Protein AF-A0A942LZN8-F1 (afdb_monomer)

Secondary structure (DSSP, 8-state)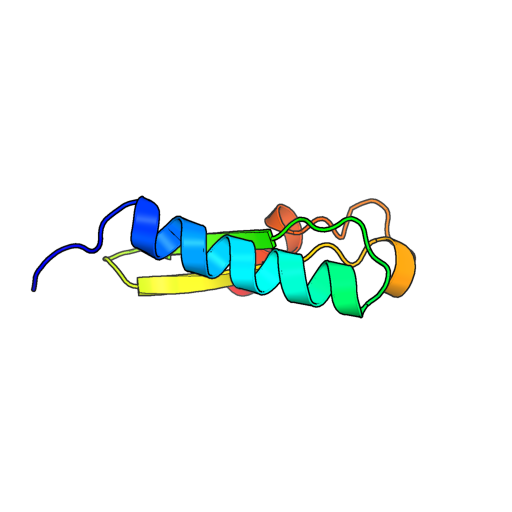:
-PPPPHHHHHHHHHHHHHHHHHTTS---EEEEEETTEEEEEEE--HHHHT-TT--HHHHHHHTT-

Radius of gyration: 12.06 Å; Cα contacts (8 Å, |Δi|>4): 129; chains: 1; bounding box: 23×19×38 Å

pLDDT: mean 96.04, std 8.06, range [51.75, 98.81]

Nearest PDB structures (foldseek):
  8e2r-assembly1_B  TM=9.789E-01  e=2.588E-06  Escherichia coli
  6vpc-assembly1_F  TM=9.917E-01  e=2.259E-06  Escherichia coli
  8e2q-assembly2_C  TM=9.678E-01  e=2.588E-06  Escherichia coli
  8e2r-assembly1_A  TM=9.941E-01  e=5.112E-06  Escherichia coli
  1z3a-assembly1_B  TM=9.502E-01  e=1.010E-05  Escherichia coli

Foldseek 3Di:
DDQDDPVVQVVLQQVLLVVCVVVVHRSGKDFDDDPSDTQFIFDACCPVVVNVPSHRVVRRVVSND

Mean predicted aligned error: 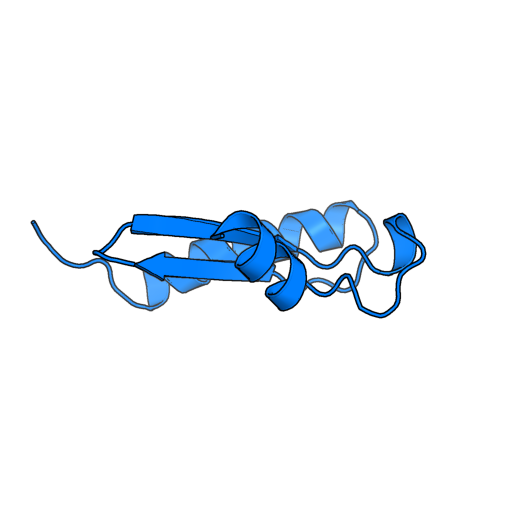2.84 Å

Sequence (65 aa):
MKSQTHEFWMQQALAQAGRAFEANEVPVGAVVVQDNKIIGRGHNQTETLQDPTAHAEIIALSAAA

Solvent-accessible surface area (backbone atoms only — not comparable to full-atom values): 3492 Å² total; per-residue (Å²): 132,83,77,77,55,70,67,62,55,48,53,55,13,50,55,27,10,50,51,9,44,77,70,76,34,66,64,37,35,23,64,36,73,55,96,86,37,78,55,13,58,17,33,23,35,33,76,84,67,73,31,95,69,35,38,12,61,53,41,7,52,64,55,50,110

Structure (mmCIF, N/CA/C/O backbone):
data_AF-A0A942LZN8-F1
#
_entry.id   AF-A0A942LZN8-F1
#
loop_
_atom_site.group_PDB
_atom_site.id
_atom_site.type_symbol
_atom_site.label_atom_id
_atom_site.label_alt_id
_atom_site.label_comp_id
_atom_site.label_asym_id
_atom_site.label_entity_id
_atom_site.label_seq_id
_atom_site.pdbx_PDB_ins_code
_atom_site.Cartn_x
_atom_site.Cartn_y
_atom_site.Cartn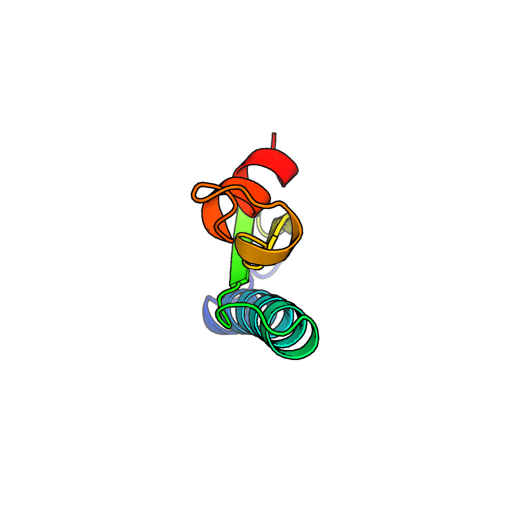_z
_atom_site.occupancy
_atom_site.B_iso_or_equiv
_atom_site.auth_seq_id
_atom_site.auth_comp_id
_atom_site.auth_asym_id
_atom_site.auth_atom_id
_atom_site.pdbx_PDB_model_num
ATOM 1 N N . MET A 1 1 ? -14.713 -2.123 22.411 1.00 51.75 1 MET A N 1
ATOM 2 C CA . MET A 1 1 ? -13.879 -2.679 21.321 1.00 51.75 1 MET A CA 1
ATOM 3 C C . MET A 1 1 ? -12.427 -2.372 21.647 1.00 51.75 1 MET A C 1
ATOM 5 O O . MET A 1 1 ? -12.168 -1.259 22.078 1.00 51.75 1 MET A O 1
ATOM 9 N N . LYS A 1 2 ? -11.510 -3.342 21.546 1.00 60.88 2 LYS A N 1
ATOM 10 C CA . LYS A 1 2 ? -10.076 -3.074 21.743 1.00 60.88 2 LYS A CA 1
ATOM 11 C C . LYS A 1 2 ? -9.513 -2.457 20.463 1.00 60.88 2 LYS A C 1
ATOM 13 O O . LYS A 1 2 ? -9.740 -3.008 19.385 1.00 60.88 2 LYS A O 1
ATOM 18 N N . SER A 1 3 ? -8.811 -1.336 20.592 1.00 73.50 3 SER A N 1
ATOM 19 C CA . SER A 1 3 ? -8.024 -0.782 19.493 1.00 73.50 3 SER A CA 1
ATOM 20 C C . SER A 1 3 ? -6.915 -1.767 19.125 1.00 73.50 3 SER A C 1
ATOM 22 O O . SER A 1 3 ? -6.290 -2.344 20.015 1.00 73.50 3 SER A O 1
ATOM 24 N N . GLN A 1 4 ? -6.707 -2.004 17.834 1.00 84.25 4 GLN A N 1
ATOM 25 C CA . GLN A 1 4 ? -5.596 -2.827 17.364 1.00 84.25 4 GLN A CA 1
ATOM 26 C C . GLN A 1 4 ? -4.281 -2.061 17.513 1.00 84.25 4 GLN A C 1
ATOM 28 O O . GLN A 1 4 ? -4.262 -0.827 17.501 1.00 84.25 4 GLN A O 1
ATOM 33 N N . THR A 1 5 ? -3.180 -2.794 17.638 1.00 93.12 5 THR A N 1
ATOM 34 C CA . THR A 1 5 ? -1.852 -2.200 17.803 1.00 93.12 5 THR A CA 1
ATOM 35 C C . THR A 1 5 ? -1.265 -1.751 16.465 1.00 93.12 5 THR A C 1
ATOM 37 O O . THR A 1 5 ? -1.701 -2.183 15.394 1.00 93.12 5 THR A O 1
ATOM 40 N N . HIS A 1 6 ? -0.247 -0.890 16.511 1.00 95.25 6 HIS A N 1
ATOM 41 C CA . HIS A 1 6 ? 0.472 -0.479 15.304 1.00 95.25 6 HIS A CA 1
ATOM 42 C C . HIS A 1 6 ? 1.135 -1.667 14.594 1.00 95.25 6 HIS A C 1
ATOM 44 O O . HIS A 1 6 ? 1.158 -1.691 13.366 1.00 95.25 6 HIS A O 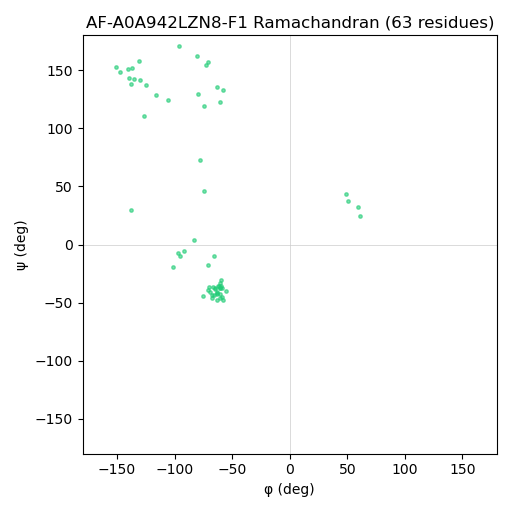1
ATOM 50 N N . GLU A 1 7 ? 1.604 -2.680 15.330 1.00 97.50 7 GLU A N 1
ATOM 51 C CA . GLU A 1 7 ? 2.169 -3.898 14.739 1.00 97.50 7 GLU A CA 1
ATOM 52 C C . GLU A 1 7 ? 1.144 -4.638 13.874 1.00 97.50 7 GLU A C 1
ATO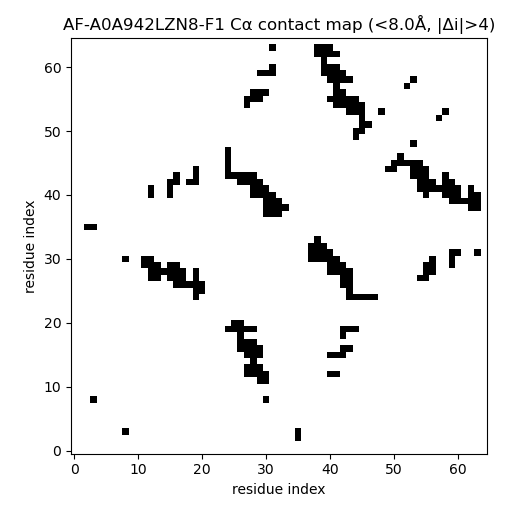M 54 O O . GLU A 1 7 ? 1.478 -5.063 12.769 1.00 97.50 7 GLU A O 1
ATOM 59 N N . PHE A 1 8 ? -0.112 -4.748 14.328 1.00 97.19 8 PHE A N 1
ATOM 60 C CA . PHE A 1 8 ? -1.176 -5.373 13.539 1.00 97.19 8 PHE A CA 1
ATOM 61 C C . PHE A 1 8 ? -1.405 -4.628 12.219 1.00 97.19 8 PHE A C 1
ATOM 63 O O . PHE A 1 8 ? -1.473 -5.245 11.156 1.00 97.19 8 PHE A O 1
ATOM 70 N N . TRP A 1 9 ? -1.484 -3.297 12.260 1.00 98.12 9 TRP A N 1
ATOM 71 C CA . TRP A 1 9 ? -1.656 -2.491 11.049 1.00 98.12 9 TRP A CA 1
ATOM 72 C C . TRP A 1 9 ? -0.453 -2.581 10.113 1.00 98.12 9 TRP A C 1
ATOM 74 O O . TRP A 1 9 ? -0.626 -2.691 8.899 1.00 98.12 9 TRP A O 1
ATOM 84 N N . MET A 1 10 ? 0.757 -2.624 10.666 1.00 98.38 10 MET A N 1
ATOM 85 C CA . MET A 1 10 ? 1.972 -2.769 9.874 1.00 98.38 10 MET A CA 1
ATOM 86 C C . MET A 1 10 ? 2.057 -4.134 9.187 1.00 98.38 10 MET A C 1
ATOM 88 O O . MET A 1 10 ? 2.454 -4.209 8.029 1.00 98.38 10 MET A O 1
ATOM 92 N N . GLN A 1 11 ? 1.591 -5.210 9.828 1.00 98.50 11 GLN A N 1
ATOM 93 C CA . GLN A 1 11 ? 1.464 -6.516 9.170 1.00 98.50 11 GLN A CA 1
ATOM 94 C C . GLN A 1 11 ? 0.528 -6.462 7.953 1.00 98.50 11 GLN A C 1
ATOM 96 O O . GLN A 1 11 ? 0.792 -7.111 6.943 1.00 98.50 11 GLN A O 1
ATOM 101 N N . GLN A 1 12 ? -0.542 -5.662 8.008 1.00 98.50 12 GLN A N 1
ATOM 102 C CA . GLN A 1 12 ? -1.449 -5.478 6.868 1.00 98.50 12 GLN A CA 1
ATOM 103 C C . GLN A 1 12 ? -0.792 -4.690 5.723 1.00 98.50 12 GLN A C 1
ATOM 105 O O . GLN A 1 12 ? -1.025 -5.011 4.557 1.00 98.50 12 GLN A O 1
ATOM 110 N N . ALA A 1 13 ? 0.047 -3.698 6.037 1.00 98.75 13 ALA A N 1
ATOM 111 C CA . ALA A 1 13 ? 0.8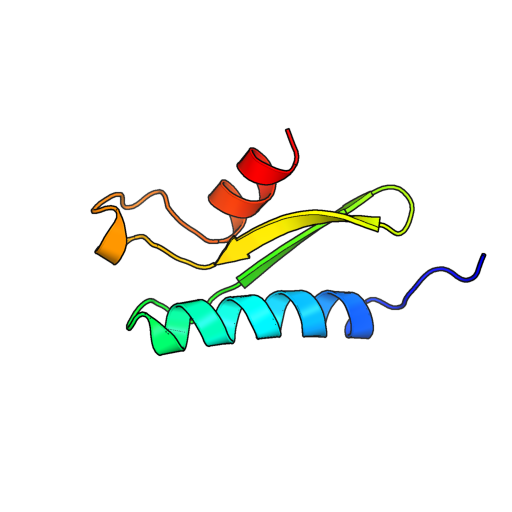45 -2.976 5.044 1.00 98.75 13 ALA A CA 1
ATOM 112 C C . ALA A 1 13 ? 1.918 -3.879 4.409 1.00 98.75 13 ALA A C 1
ATOM 114 O O . ALA A 1 13 ? 2.043 -3.918 3.187 1.00 98.75 13 ALA A O 1
ATOM 115 N N . LEU A 1 14 ? 2.615 -4.691 5.210 1.00 98.81 14 LEU A N 1
ATOM 116 C CA . LEU A 1 14 ? 3.583 -5.680 4.721 1.00 98.81 14 LEU A CA 1
ATOM 117 C C . LEU A 1 14 ? 2.932 -6.738 3.820 1.00 98.81 14 LEU A C 1
ATOM 119 O O . LEU A 1 14 ? 3.526 -7.142 2.826 1.00 98.81 14 LEU A O 1
ATOM 123 N N . ALA A 1 15 ? 1.690 -7.140 4.104 1.00 98.81 15 ALA A N 1
ATOM 124 C CA . ALA A 1 15 ? 0.942 -8.018 3.208 1.00 98.81 15 ALA A CA 1
ATOM 125 C C . ALA A 1 15 ? 0.704 -7.373 1.829 1.00 98.81 15 ALA A C 1
ATOM 127 O O . ALA A 1 15 ? 0.753 -8.067 0.820 1.00 98.81 15 ALA A O 1
ATOM 128 N N . GLN A 1 16 ? 0.481 -6.053 1.754 1.00 98.81 16 GLN A N 1
ATOM 129 C CA . GLN A 1 16 ? 0.419 -5.342 0.471 1.00 98.81 16 GLN A CA 1
ATOM 130 C C . GLN A 1 16 ? 1.798 -5.242 -0.199 1.00 98.81 16 GLN A C 1
ATOM 132 O O . GLN A 1 16 ? 1.892 -5.462 -1.402 1.00 98.81 16 GLN A O 1
ATOM 137 N N . ALA A 1 17 ? 2.870 -5.004 0.562 1.00 98.81 17 ALA A N 1
ATOM 138 C CA . ALA A 1 17 ? 4.237 -5.014 0.033 1.00 98.81 17 ALA A CA 1
ATOM 139 C C . ALA A 1 17 ? 4.607 -6.368 -0.604 1.00 98.81 17 ALA A C 1
ATOM 141 O O .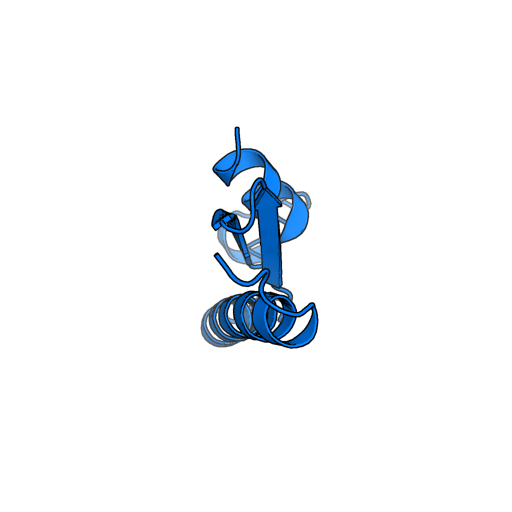 ALA A 1 17 ? 5.245 -6.400 -1.653 1.00 98.81 17 ALA A O 1
ATOM 142 N N . GLY A 1 18 ? 4.143 -7.481 -0.022 1.00 98.81 18 GLY A N 1
ATOM 143 C CA . GLY A 1 18 ? 4.277 -8.816 -0.613 1.00 98.81 18 GLY A CA 1
ATOM 144 C C . GLY A 1 18 ? 3.592 -8.943 -1.978 1.00 98.81 18 GLY A C 1
ATOM 145 O O . GLY A 1 18 ? 4.152 -9.547 -2.884 1.00 98.81 18 GLY A O 1
ATOM 146 N N . ARG A 1 19 ? 2.432 -8.302 -2.172 1.00 98.69 19 ARG A N 1
ATOM 147 C CA . ARG A 1 19 ? 1.730 -8.286 -3.471 1.00 98.69 19 ARG A CA 1
ATOM 148 C C . ARG A 1 19 ? 2.484 -7.475 -4.520 1.00 98.69 19 ARG A C 1
ATOM 150 O O . ARG A 1 19 ? 2.577 -7.919 -5.656 1.00 98.69 19 ARG A O 1
ATOM 157 N N . ALA A 1 20 ? 3.052 -6.328 -4.138 1.00 98.75 20 ALA A N 1
ATOM 158 C CA . ALA A 1 20 ? 3.956 -5.583 -5.019 1.00 98.75 20 ALA A CA 1
ATOM 159 C C . ALA A 1 20 ? 5.165 -6.443 -5.417 1.00 98.75 20 ALA A C 1
ATOM 161 O O . ALA A 1 20 ? 5.492 -6.534 -6.595 1.00 98.75 20 ALA A O 1
ATOM 162 N N . PHE A 1 21 ? 5.776 -7.148 -4.462 1.00 98.62 21 PHE A N 1
ATOM 163 C CA . PHE A 1 21 ? 6.880 -8.058 -4.762 1.00 98.62 21 PHE A CA 1
ATOM 164 C C . PHE A 1 21 ? 6.484 -9.146 -5.775 1.00 98.62 21 PHE A C 1
ATOM 166 O O . PHE A 1 21 ? 7.190 -9.356 -6.758 1.00 98.62 21 PHE A O 1
ATOM 173 N N . GLU A 1 22 ? 5.336 -9.803 -5.576 1.00 98.56 22 GLU A N 1
ATOM 174 C CA . GLU A 1 22 ? 4.795 -10.804 -6.511 1.00 98.56 22 GLU A CA 1
ATOM 175 C C . GLU A 1 22 ? 4.521 -10.225 -7.910 1.00 98.56 22 GLU A C 1
ATOM 177 O O . GLU A 1 22 ? 4.646 -10.935 -8.908 1.00 98.56 22 GLU A O 1
ATOM 182 N N . ALA A 1 23 ? 4.188 -8.935 -7.990 1.00 98.06 23 ALA A N 1
ATOM 183 C CA . ALA A 1 23 ? 3.973 -8.205 -9.236 1.00 98.06 23 ALA A CA 1
ATOM 184 C C . ALA A 1 23 ? 5.269 -7.680 -9.892 1.00 98.06 23 ALA A C 1
ATOM 186 O O . ALA A 1 23 ? 5.193 -7.026 -10.927 1.00 98.06 23 ALA A O 1
ATOM 187 N N . ASN A 1 24 ? 6.454 -7.983 -9.342 1.00 98.12 24 ASN A N 1
ATOM 188 C CA . ASN A 1 24 ? 7.748 -7.408 -9.746 1.00 98.12 24 ASN A CA 1
ATOM 189 C C . ASN A 1 24 ? 7.818 -5.872 -9.622 1.00 98.12 24 ASN A C 1
ATOM 191 O O . ASN A 1 24 ? 8.522 -5.208 -10.379 1.00 98.12 24 ASN A O 1
ATOM 195 N N . GLU A 1 25 ? 7.107 -5.315 -8.647 1.00 98.62 25 GLU A N 1
ATOM 196 C CA . GLU A 1 25 ? 7.134 -3.897 -8.290 1.00 98.62 25 GLU A CA 1
ATOM 197 C C . GLU A 1 25 ? 8.107 -3.638 -7.130 1.00 98.62 25 GLU A C 1
ATOM 199 O O . GLU A 1 25 ? 8.576 -4.559 -6.450 1.00 98.62 25 GLU A O 1
ATOM 204 N N . VAL A 1 26 ? 8.368 -2.360 -6.836 1.00 98.44 26 VAL A N 1
ATOM 205 C CA . VAL A 1 26 ? 9.058 -1.977 -5.596 1.00 98.44 26 VAL A CA 1
ATOM 206 C C . VAL A 1 26 ? 8.210 -2.451 -4.401 1.00 98.44 26 VAL A C 1
ATOM 208 O O . VAL A 1 26 ? 7.047 -2.059 -4.299 1.00 98.44 26 VAL A O 1
ATOM 211 N N . PRO A 1 27 ? 8.739 -3.279 -3.478 1.00 98.69 27 PRO A N 1
ATOM 212 C CA . PRO A 1 27 ? 7.939 -3.975 -2.468 1.00 98.69 27 PRO A CA 1
ATOM 213 C C . PRO A 1 27 ? 7.542 -3.049 -1.311 1.00 98.69 27 PRO A C 1
ATOM 215 O O . PRO A 1 27 ? 8.057 -3.140 -0.196 1.00 98.69 27 PRO A O 1
ATOM 218 N N . VAL A 1 28 ? 6.606 -2.142 -1.584 1.00 98.81 28 VAL A N 1
ATOM 219 C CA . VAL A 1 28 ? 6.052 -1.169 -0.638 1.00 98.81 28 VAL A CA 1
ATOM 220 C C . VAL A 1 28 ? 4.537 -1.323 -0.599 1.00 98.81 28 VAL A C 1
ATOM 222 O O . VAL A 1 28 ? 3.879 -1.484 -1.628 1.00 98.81 28 VAL A O 1
ATOM 225 N N . GLY A 1 29 ? 3.981 -1.276 0.610 1.00 98.75 29 GLY A N 1
ATOM 226 C CA . GLY A 1 29 ? 2.552 -1.363 0.871 1.00 98.75 29 GLY A CA 1
ATOM 227 C C . GLY A 1 29 ? 2.119 -0.347 1.921 1.00 98.75 29 GLY A C 1
ATOM 228 O O . GLY A 1 29 ? 2.900 0.023 2.795 1.00 98.75 29 GLY A O 1
ATOM 229 N N . ALA A 1 30 ? 0.866 0.092 1.842 1.00 98.81 30 ALA A N 1
ATOM 230 C CA . ALA A 1 30 ? 0.287 1.095 2.725 1.00 98.81 30 ALA A CA 1
ATOM 231 C C . ALA A 1 30 ? -1.163 0.745 3.086 1.00 98.81 30 ALA A C 1
ATOM 233 O O . ALA A 1 30 ? -1.892 0.112 2.315 1.00 98.81 30 ALA A O 1
ATOM 234 N N . VAL A 1 31 ? -1.588 1.176 4.274 1.00 98.75 31 VAL A N 1
ATOM 235 C CA . VAL A 1 31 ? -2.973 1.074 4.747 1.00 98.75 31 VAL A CA 1
ATOM 236 C C . VAL A 1 31 ? -3.402 2.392 5.385 1.00 98.75 31 VAL A C 1
ATOM 238 O O . VAL A 1 31 ? -2.617 3.022 6.089 1.00 98.75 31 VAL A O 1
ATOM 241 N N . VAL A 1 32 ? -4.656 2.788 5.172 1.00 98.56 32 VAL A N 1
ATOM 242 C CA . VAL A 1 32 ? -5.286 3.931 5.848 1.00 98.56 32 VAL A CA 1
ATOM 243 C C . VAL A 1 32 ? -6.260 3.391 6.885 1.00 98.56 32 VAL A C 1
ATOM 245 O O . VAL A 1 32 ? -7.141 2.591 6.556 1.00 98.56 32 VAL A O 1
ATOM 248 N N . VAL A 1 33 ? -6.091 3.808 8.139 1.00 97.81 33 VAL A N 1
ATOM 249 C CA . VAL A 1 33 ? -6.898 3.351 9.275 1.00 97.81 33 VAL A CA 1
ATOM 250 C C . VAL A 1 33 ? -7.685 4.523 9.850 1.00 97.81 33 VAL A C 1
ATOM 252 O O . VAL A 1 33 ? -7.106 5.550 10.191 1.00 97.81 33 VAL A O 1
ATOM 255 N N . GLN A 1 34 ? -8.994 4.343 10.001 1.00 96.62 34 GLN A N 1
ATOM 256 C CA . GLN A 1 34 ? -9.899 5.278 10.667 1.00 96.62 34 GLN A CA 1
ATOM 257 C C . GLN A 1 34 ? -10.865 4.478 11.542 1.00 96.62 34 GLN A C 1
ATOM 259 O O . GLN A 1 34 ? -11.308 3.401 11.148 1.00 96.62 34 GLN A O 1
ATOM 264 N N . ASP A 1 35 ? -11.138 4.956 12.757 1.00 95.25 35 ASP A N 1
ATOM 265 C CA . ASP A 1 35 ? -12.052 4.307 13.709 1.00 95.25 35 ASP A CA 1
ATOM 266 C C . ASP A 1 35 ? -11.783 2.803 13.903 1.00 95.25 35 ASP A C 1
ATOM 268 O O . ASP A 1 35 ? -12.687 1.967 13.935 1.00 95.25 35 ASP A O 1
ATOM 272 N N . ASN A 1 36 ? -10.497 2.450 14.033 1.00 95.31 36 ASN A N 1
ATOM 273 C CA . ASN A 1 36 ? -10.018 1.077 14.221 1.00 95.31 36 ASN A CA 1
ATOM 274 C C . ASN A 1 36 ? -10.369 0.114 13.065 1.00 95.31 36 ASN A C 1
ATOM 276 O O . ASN A 1 36 ? -10.431 -1.104 13.256 1.00 95.31 36 ASN A O 1
ATOM 280 N N . LYS A 1 37 ? -10.589 0.654 11.862 1.00 95.75 37 LYS A N 1
ATOM 281 C CA . LYS A 1 37 ? -10.886 -0.081 10.633 1.00 95.75 37 LYS A CA 1
ATOM 282 C C . LYS A 1 37 ? -9.970 0.389 9.506 1.00 95.75 37 LYS A C 1
ATOM 284 O O . LYS A 1 37 ? -9.694 1.574 9.367 1.00 95.75 37 LYS A O 1
ATOM 289 N N . ILE A 1 38 ? -9.523 -0.546 8.670 1.00 97.94 38 ILE A N 1
ATOM 290 C CA . ILE A 1 38 ? -8.840 -0.201 7.421 1.00 97.94 38 ILE A CA 1
ATOM 291 C C . ILE A 1 38 ? -9.885 0.291 6.422 1.00 97.94 38 ILE A C 1
ATOM 293 O O . ILE A 1 38 ? -10.787 -0.469 6.057 1.00 97.94 38 ILE A O 1
ATOM 297 N N . ILE A 1 39 ? -9.742 1.539 5.990 1.00 98.38 39 ILE A N 1
ATOM 298 C CA . ILE A 1 39 ? -10.598 2.171 4.982 1.00 98.38 39 ILE A CA 1
ATOM 299 C C . ILE A 1 39 ? -9.936 2.216 3.602 1.00 98.38 39 ILE A C 1
ATOM 301 O O . ILE A 1 39 ? -10.643 2.282 2.611 1.00 98.38 39 ILE A O 1
ATOM 305 N N . GLY A 1 40 ? -8.609 2.074 3.522 1.00 98.62 40 GLY A N 1
ATOM 306 C CA . GLY A 1 40 ? -7.872 2.023 2.258 1.00 98.62 40 GLY A CA 1
ATOM 307 C C . GLY A 1 40 ? -6.642 1.126 2.341 1.00 98.62 40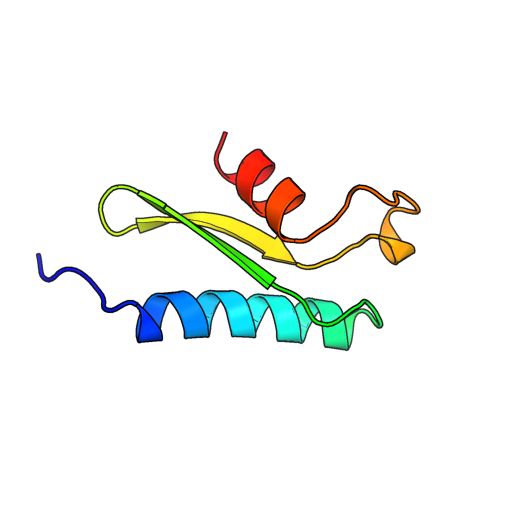 GLY A C 1
ATOM 308 O O . GLY A 1 40 ? -6.038 0.976 3.406 1.00 98.62 40 GLY A O 1
ATOM 309 N N . ARG A 1 41 ? -6.280 0.496 1.221 1.00 98.75 41 ARG A N 1
ATOM 310 C CA . ARG A 1 41 ? -5.077 -0.338 1.071 1.00 98.75 41 ARG A CA 1
ATOM 311 C C . ARG A 1 41 ? -4.445 -0.066 -0.287 1.00 98.75 41 ARG A C 1
ATOM 313 O O . ARG A 1 41 ? -5.171 0.071 -1.265 1.00 98.75 41 ARG A O 1
ATOM 320 N N . GLY A 1 42 ? -3.121 -0.071 -0.348 1.00 98.62 42 GLY A N 1
ATOM 321 C CA . GLY A 1 42 ? -2.377 0.101 -1.591 1.00 98.62 42 GLY A CA 1
ATOM 322 C C . GLY A 1 42 ? -1.036 -0.617 -1.554 1.00 98.62 42 GLY A C 1
ATOM 323 O O . GLY A 1 42 ? -0.468 -0.833 -0.484 1.00 98.62 42 GLY A O 1
ATOM 324 N N . HIS A 1 43 ? -0.550 -1.000 -2.728 1.00 98.81 43 HIS A N 1
ATOM 325 C CA . HIS A 1 43 ? 0.820 -1.446 -2.974 1.00 98.81 43 HIS A CA 1
ATOM 326 C C . HIS A 1 43 ? 1.363 -0.694 -4.188 1.00 98.81 43 HIS A C 1
ATOM 328 O O . HIS A 1 43 ? 0.568 -0.166 -4.965 1.00 98.81 43 HIS A O 1
ATOM 334 N N . ASN A 1 44 ? 2.686 -0.605 -4.320 1.00 98.75 44 ASN A N 1
ATOM 335 C CA . ASN A 1 44 ? 3.312 0.065 -5.458 1.00 98.75 44 ASN A CA 1
ATOM 336 C C . ASN A 1 44 ? 2.862 -0.571 -6.778 1.00 98.75 44 ASN A C 1
ATOM 338 O O . ASN A 1 44 ? 2.871 -1.795 -6.890 1.00 98.75 44 ASN A O 1
ATOM 342 N N . GLN A 1 45 ? 2.474 0.255 -7.747 1.00 98.56 45 GLN A N 1
ATOM 343 C CA . GLN A 1 45 ? 2.066 -0.174 -9.087 1.00 98.56 45 GLN A CA 1
ATOM 344 C C . GLN A 1 45 ? 2.655 0.751 -10.170 1.00 98.56 45 GLN A C 1
ATOM 346 O O . GLN A 1 45 ? 2.021 0.983 -11.201 1.00 98.56 45 GLN A O 1
ATOM 351 N N . THR A 1 46 ? 3.832 1.343 -9.919 1.00 98.56 46 THR A N 1
ATOM 352 C CA . THR A 1 46 ? 4.445 2.327 -10.828 1.00 98.56 46 THR A CA 1
ATOM 353 C C . THR A 1 46 ? 4.780 1.720 -12.182 1.00 98.56 46 THR A C 1
ATOM 355 O O . THR A 1 46 ? 4.526 2.349 -13.209 1.00 98.56 46 THR A O 1
ATOM 358 N N . GLU A 1 47 ? 5.290 0.488 -12.199 1.00 98.00 47 GLU A N 1
ATOM 359 C CA . GLU A 1 47 ? 5.652 -0.201 -13.440 1.00 98.00 47 GLU A CA 1
ATOM 360 C C . GLU A 1 4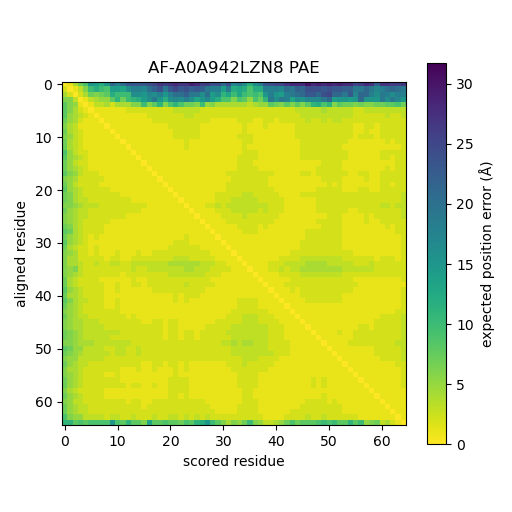7 ? 4.403 -0.697 -14.179 1.00 98.00 47 GLU A C 1
ATOM 362 O O . GLU A 1 47 ? 4.252 -0.498 -15.385 1.00 98.00 47 GLU A O 1
ATOM 367 N N . THR A 1 48 ? 3.465 -1.290 -13.440 1.00 97.88 48 THR A N 1
ATOM 368 C CA . THR A 1 48 ? 2.224 -1.885 -13.949 1.00 97.88 48 THR A CA 1
ATOM 369 C C . THR A 1 48 ? 1.320 -0.840 -14.591 1.00 97.88 48 THR A C 1
ATOM 371 O O . THR A 1 48 ? 0.742 -1.088 -15.650 1.00 97.88 48 THR A O 1
ATOM 374 N N . LEU A 1 49 ? 1.187 0.329 -13.960 1.00 97.69 49 LEU A N 1
ATOM 375 C CA . LEU A 1 49 ? 0.342 1.417 -14.454 1.00 97.69 49 LEU A CA 1
ATOM 376 C C . LEU A 1 49 ? 1.097 2.403 -15.349 1.00 97.69 49 LEU A C 1
ATOM 378 O O . LEU A 1 49 ? 0.465 3.297 -15.908 1.00 97.69 49 LEU A O 1
ATOM 382 N N . GLN A 1 50 ? 2.419 2.246 -15.499 1.00 97.88 50 GLN A N 1
ATOM 383 C CA . GLN A 1 50 ? 3.291 3.211 -16.179 1.00 97.88 50 GLN A CA 1
ATOM 384 C C . GLN A 1 50 ? 3.086 4.643 -15.657 1.00 97.88 50 GLN A C 1
ATOM 386 O O . GLN A 1 50 ? 3.114 5.618 -16.410 1.00 97.88 50 GLN A O 1
ATOM 391 N N . ASP A 1 51 ? 2.865 4.754 -14.349 1.00 98.00 51 ASP A N 1
ATOM 392 C CA . ASP A 1 51 ? 2.566 5.999 -13.658 1.00 98.00 51 ASP A CA 1
ATOM 393 C C . ASP A 1 51 ? 3.553 6.168 -12.496 1.00 98.00 51 ASP A C 1
ATOM 395 O O . ASP A 1 51 ? 3.459 5.442 -11.502 1.00 98.00 51 ASP A O 1
ATOM 399 N N . PRO A 1 52 ? 4.485 7.136 -12.564 1.00 97.62 52 PRO A N 1
ATOM 400 C CA . PRO A 1 52 ? 5.469 7.349 -11.506 1.00 97.62 52 PRO A CA 1
ATOM 401 C C . PRO A 1 52 ? 4.839 7.806 -10.183 1.00 97.62 52 PRO A C 1
ATOM 403 O O . PRO A 1 52 ? 5.529 7.867 -9.174 1.00 97.62 52 PRO A O 1
ATOM 406 N N . THR A 1 53 ? 3.549 8.152 -10.165 1.00 97.81 53 THR A N 1
ATOM 407 C CA . THR A 1 53 ? 2.820 8.551 -8.957 1.00 97.81 53 THR A CA 1
ATOM 408 C C . THR A 1 53 ? 2.030 7.408 -8.324 1.00 97.81 53 THR A C 1
ATOM 410 O O . THR A 1 53 ? 1.541 7.570 -7.206 1.00 97.81 53 THR A O 1
ATOM 413 N N . ALA A 1 54 ? 1.948 6.237 -8.969 1.00 98.19 54 ALA A N 1
ATOM 414 C CA . ALA A 1 54 ? 1.225 5.056 -8.484 1.00 98.19 54 ALA A CA 1
ATOM 415 C C . ALA A 1 54 ? 1.946 4.324 -7.331 1.00 98.19 54 ALA A C 1
ATOM 417 O O . ALA A 1 54 ? 2.074 3.098 -7.298 1.00 98.19 54 ALA A O 1
ATOM 418 N N . HIS A 1 55 ? 2.417 5.097 -6.359 1.00 98.62 55 HIS A N 1
ATOM 419 C CA . HIS A 1 55 ? 2.977 4.629 -5.107 1.00 98.62 55 HIS A CA 1
ATOM 420 C C . HIS A 1 55 ? 1.883 4.043 -4.203 1.00 98.62 55 HIS A C 1
ATOM 422 O O . HIS A 1 55 ? 0.700 4.397 -4.294 1.00 98.62 55 HIS A O 1
ATOM 428 N N . ALA A 1 56 ? 2.288 3.179 -3.271 1.00 98.75 56 ALA A N 1
ATOM 429 C CA . ALA A 1 56 ? 1.373 2.515 -2.346 1.00 98.75 56 ALA A CA 1
ATOM 430 C C . ALA A 1 56 ? 0.509 3.503 -1.542 1.00 98.75 56 ALA A C 1
ATOM 432 O O . ALA A 1 56 ? -0.679 3.251 -1.341 1.00 98.75 56 ALA A O 1
ATOM 433 N N . GLU A 1 57 ? 1.086 4.621 -1.094 1.00 98.69 57 GLU A N 1
ATOM 434 C CA . GLU A 1 57 ? 0.419 5.652 -0.295 1.00 98.69 57 GLU A CA 1
ATOM 435 C C . GLU A 1 57 ? -0.676 6.364 -1.090 1.00 98.69 57 GLU A C 1
ATOM 437 O O . GLU A 1 57 ? -1.777 6.559 -0.576 1.00 98.69 57 GLU A O 1
ATOM 442 N N . ILE A 1 58 ? -0.394 6.704 -2.352 1.00 98.56 58 ILE A N 1
ATOM 443 C CA . ILE A 1 58 ? -1.347 7.367 -3.250 1.00 98.56 58 ILE A CA 1
ATOM 444 C C . ILE A 1 58 ? -2.544 6.453 -3.493 1.00 98.56 58 ILE A C 1
ATOM 446 O O . ILE A 1 58 ? -3.687 6.859 -3.291 1.00 98.56 58 ILE A O 1
ATOM 450 N N . ILE A 1 59 ? -2.288 5.184 -3.810 1.00 98.56 59 ILE A N 1
ATOM 451 C CA . ILE A 1 59 ? -3.341 4.189 -4.032 1.00 98.56 59 ILE A CA 1
ATOM 452 C C . ILE A 1 59 ? -4.158 3.951 -2.754 1.00 98.56 59 ILE A C 1
ATOM 454 O O . ILE A 1 59 ? -5.385 3.875 -2.811 1.00 98.56 59 ILE A O 1
ATOM 458 N N . ALA A 1 60 ? -3.506 3.862 -1.590 1.00 98.69 60 ALA A N 1
ATOM 459 C CA . ALA A 1 60 ? -4.192 3.654 -0.317 1.00 98.69 60 ALA A CA 1
ATOM 460 C C . ALA A 1 60 ? -5.090 4.842 0.067 1.00 98.69 60 ALA A C 1
ATOM 462 O O . ALA A 1 60 ? -6.180 4.616 0.593 1.00 98.69 60 ALA A O 1
ATOM 463 N N . LEU A 1 61 ? -4.659 6.078 -0.211 1.00 98.50 61 LEU A N 1
ATOM 464 C CA . LEU A 1 61 ? -5.461 7.288 -0.016 1.00 98.50 61 LEU A CA 1
ATOM 465 C C . LEU A 1 61 ? -6.644 7.342 -0.984 1.00 98.50 61 LEU A C 1
ATOM 467 O O . LEU A 1 61 ? -7.765 7.577 -0.545 1.00 98.50 61 LEU A O 1
ATOM 471 N N . SER A 1 62 ? -6.426 7.065 -2.272 1.00 98.12 62 SER A N 1
ATOM 472 C CA . SER A 1 62 ? -7.511 7.001 -3.257 1.00 98.12 62 SER A CA 1
ATOM 473 C C . SER A 1 62 ? -8.548 5.931 -2.915 1.00 98.12 62 SER A C 1
ATOM 475 O O . SER A 1 62 ? -9.735 6.161 -3.097 1.00 98.12 62 SER A O 1
ATOM 477 N N . ALA A 1 63 ? -8.126 4.781 -2.380 1.00 98.00 63 ALA A N 1
ATOM 478 C CA . ALA A 1 63 ? -9.032 3.720 -1.939 1.00 98.00 63 ALA A CA 1
ATOM 479 C C . ALA A 1 63 ? -9.824 4.067 -0.663 1.00 98.00 63 ALA A C 1
ATOM 481 O O . ALA A 1 63 ? -10.798 3.382 -0.359 1.00 98.00 63 ALA A O 1
ATOM 482 N N . ALA A 1 64 ? -9.377 5.071 0.096 1.00 97.19 64 ALA A N 1
ATOM 483 C CA . ALA A 1 64 ? -9.998 5.532 1.335 1.00 97.19 64 ALA A CA 1
ATOM 484 C C . ALA A 1 64 ? -10.965 6.718 1.145 1.00 97.19 64 ALA A C 1
ATOM 486 O O . ALA A 1 64 ? -11.635 7.085 2.113 1.00 97.19 64 ALA A O 1
ATOM 487 N N . ALA A 1 65 ? -10.987 7.327 -0.046 1.00 88.19 65 ALA A N 1
ATOM 488 C CA . ALA A 1 65 ? -11.846 8.456 -0.411 1.00 88.19 65 ALA A CA 1
ATOM 489 C C . ALA A 1 65 ? -13.268 7.999 -0.773 1.00 88.19 65 ALA A C 1
ATOM 491 O O . ALA A 1 65 ? -14.216 8.723 -0.391 1.00 88.19 65 ALA A O 1
#